Protein AF-A0A8T5KBM8-F1 (afdb_monomer_lite)

Radius of gyration: 14.42 Å; chains: 1; bounding box: 30×41×39 Å

Sequence (97 aa):
MLVASEFQYDSRGRRSVEYRMERLHGRVQVVKAMSAIRTSIGGMIGLIFSPDDLDIMFGEVIYPDWGGRNNFLTETGQLIKCELNKSSAYLVFQPIE

Foldseek 3Di:
DDDPPPPQQDCCVVCVVCVVLCVVPNDKDKFKFWPVCCVPCVVQQFPKDAQVRCCVVQVVRTDCDDSNHGRTDPGIFGFHDWDDDPTIIITITDHDD

Structure (mmCIF, N/CA/C/O backbone):
data_AF-A0A8T5KBM8-F1
#
_entry.id   AF-A0A8T5KBM8-F1
#
loop_
_atom_site.group_PDB
_atom_site.id
_atom_site.type_symbol
_atom_site.label_atom_id
_atom_site.label_alt_id
_atom_site.label_comp_id
_atom_site.label_asym_id
_atom_site.label_entity_id
_atom_site.label_seq_id
_atom_site.pdbx_PDB_ins_code
_atom_site.Cartn_x
_atom_site.Cartn_y
_atom_site.Cartn_z
_atom_site.occupancy
_atom_site.B_iso_or_equiv
_atom_site.auth_seq_id
_atom_site.auth_comp_id
_atom_site.auth_asym_id
_atom_site.auth_atom_id
_atom_site.pdbx_PDB_model_num
ATOM 1 N N . MET A 1 1 ? 15.503 29.675 -26.453 1.00 40.75 1 MET A N 1
ATOM 2 C CA . MET A 1 1 ? 15.554 28.752 -25.303 1.00 40.75 1 MET A CA 1
ATOM 3 C C . MET A 1 1 ? 14.178 28.113 -25.201 1.00 40.75 1 MET A C 1
ATOM 5 O O . MET A 1 1 ? 13.239 28.786 -24.801 1.00 40.75 1 MET A O 1
ATOM 9 N N . LEU A 1 2 ? 14.017 26.905 -25.742 1.00 36.03 2 LEU A N 1
ATOM 10 C CA . LEU A 1 2 ? 12.733 26.201 -25.755 1.00 36.03 2 LEU A CA 1
ATOM 11 C C . LEU A 1 2 ? 12.527 25.591 -24.369 1.00 36.03 2 LEU A C 1
ATOM 13 O O . LEU A 1 2 ? 13.284 24.712 -23.966 1.00 36.03 2 LEU A O 1
ATOM 17 N N . VAL A 1 3 ? 11.548 26.115 -23.636 1.00 40.94 3 VAL A N 1
ATOM 18 C CA . VAL A 1 3 ? 11.045 25.518 -22.399 1.00 40.94 3 VAL A CA 1
ATOM 19 C C . VAL A 1 3 ? 10.507 24.146 -22.785 1.00 40.94 3 VAL A C 1
ATOM 21 O O . VAL A 1 3 ? 9.553 24.056 -23.556 1.00 40.94 3 VAL A O 1
ATOM 24 N N . ALA A 1 4 ? 11.174 23.085 -22.331 1.00 41.97 4 ALA A N 1
ATOM 25 C CA . ALA A 1 4 ? 10.666 21.734 -22.474 1.00 41.97 4 ALA A CA 1
ATOM 26 C C . ALA A 1 4 ? 9.321 21.687 -21.746 1.00 41.97 4 ALA A C 1
ATOM 28 O O . ALA A 1 4 ? 9.268 21.837 -20.528 1.00 41.97 4 ALA A O 1
ATOM 29 N N . SER A 1 5 ? 8.240 21.551 -22.508 1.00 39.41 5 SER A N 1
ATOM 30 C CA . SER A 1 5 ? 6.923 21.219 -21.992 1.00 39.41 5 SER A CA 1
ATOM 31 C C . SER A 1 5 ? 7.072 19.942 -21.176 1.00 39.41 5 SER A C 1
ATOM 33 O O . SER A 1 5 ? 7.343 18.870 -21.718 1.00 39.41 5 SER A O 1
ATOM 35 N N . GLU A 1 6 ? 6.983 20.102 -19.859 1.00 42.75 6 GLU A N 1
ATOM 36 C CA . GLU A 1 6 ? 7.052 19.036 -18.876 1.00 42.75 6 GLU A CA 1
ATOM 37 C C . GLU A 1 6 ? 6.167 17.877 -19.335 1.00 42.75 6 GLU A C 1
ATOM 39 O O . GLU A 1 6 ? 4.976 18.045 -19.610 1.00 42.75 6 GLU A O 1
ATOM 44 N N . PHE A 1 7 ? 6.768 16.695 -19.456 1.00 38.59 7 PHE A N 1
ATOM 45 C CA . PHE A 1 7 ? 6.031 15.454 -19.620 1.00 38.59 7 PHE A CA 1
ATOM 46 C C . PHE A 1 7 ? 5.058 15.336 -18.441 1.00 38.59 7 PHE A C 1
ATOM 48 O O . PHE A 1 7 ? 5.448 14.964 -17.336 1.00 38.59 7 PHE A O 1
ATOM 55 N N . GLN A 1 8 ? 3.785 15.671 -18.659 1.00 43.84 8 GLN A N 1
ATOM 56 C CA . GLN A 1 8 ? 2.731 15.388 -17.695 1.00 43.84 8 GLN A CA 1
ATOM 57 C C . GLN A 1 8 ? 2.529 13.875 -17.677 1.00 43.84 8 GLN A C 1
ATOM 59 O O . GLN A 1 8 ? 1.841 13.304 -18.525 1.00 43.84 8 GLN A O 1
ATOM 64 N N . TYR A 1 9 ? 3.200 13.215 -16.735 1.00 46.19 9 TYR A N 1
ATOM 65 C CA . TYR A 1 9 ? 3.027 11.793 -16.492 1.00 46.19 9 TYR A CA 1
ATOM 66 C C . TYR A 1 9 ? 1.561 11.511 -16.174 1.00 46.19 9 TYR A C 1
ATOM 68 O O . TYR A 1 9 ? 0.930 12.145 -15.327 1.00 46.19 9 TYR A O 1
ATOM 76 N N . ASP A 1 10 ? 1.010 10.556 -16.908 1.00 52.22 10 ASP A N 1
ATOM 77 C CA . ASP A 1 10 ? -0.402 10.241 -16.897 1.00 52.22 10 ASP A CA 1
ATOM 78 C C . ASP A 1 10 ? -0.845 9.661 -15.542 1.00 52.22 10 ASP A C 1
ATOM 80 O O . ASP A 1 10 ? -0.635 8.485 -15.230 1.00 52.22 10 ASP A O 1
ATOM 84 N N . SER A 1 11 ? -1.506 10.492 -14.735 1.00 60.81 11 SER A N 1
ATOM 85 C CA . SER A 1 11 ? -2.129 10.105 -13.461 1.00 60.81 11 SER A CA 1
ATOM 86 C C . SER A 1 11 ? -3.172 8.980 -13.587 1.00 60.81 11 SER A C 1
ATOM 88 O O . SER A 1 11 ? -3.578 8.413 -12.567 1.00 60.81 11 SER A O 1
ATOM 90 N N . ARG A 1 12 ? -3.582 8.595 -14.811 1.00 74.31 12 ARG A N 1
ATOM 91 C CA . ARG A 1 12 ? -4.510 7.478 -15.057 1.00 74.31 12 ARG A CA 1
ATOM 92 C C . ARG A 1 12 ? -4.030 6.169 -14.435 1.00 74.31 12 ARG A C 1
ATOM 94 O O . ARG A 1 12 ? -4.854 5.436 -13.892 1.00 74.31 12 ARG A O 1
ATOM 101 N N . GLY A 1 13 ? -2.722 5.896 -14.443 1.00 84.31 13 GLY A N 1
ATOM 102 C CA . GLY A 1 13 ? -2.171 4.668 -13.862 1.00 84.31 13 GLY A CA 1
ATOM 103 C C . GLY A 1 13 ? -2.389 4.575 -12.349 1.00 84.31 13 GLY A C 1
ATOM 104 O O . GLY A 1 13 ? -2.825 3.539 -11.850 1.00 84.31 13 GLY A O 1
ATOM 105 N N . ARG A 1 14 ? -2.141 5.674 -11.624 1.00 90.00 14 ARG A N 1
ATOM 106 C CA . ARG A 1 14 ? -2.382 5.753 -10.177 1.00 90.00 14 ARG A CA 1
ATOM 107 C C . ARG A 1 14 ? -3.863 5.656 -9.849 1.00 90.00 14 ARG A C 1
ATOM 109 O O . ARG A 1 14 ? -4.287 4.752 -9.131 1.00 90.00 14 ARG A O 1
ATOM 116 N N . ARG A 1 15 ? -4.650 6.522 -10.484 1.00 90.56 15 ARG A N 1
ATOM 117 C CA . ARG A 1 15 ? -6.089 6.627 -10.250 1.00 90.56 15 ARG A CA 1
ATOM 118 C C . ARG A 1 15 ? -6.829 5.323 -10.547 1.00 90.56 15 ARG A C 1
ATOM 120 O O . ARG A 1 15 ? -7.761 4.981 -9.834 1.00 90.56 15 ARG A O 1
ATOM 127 N N . SER A 1 16 ? -6.416 4.577 -11.575 1.00 90.31 16 SER A N 1
ATOM 128 C CA . SER A 1 16 ? -7.022 3.280 -11.894 1.00 90.31 16 SER A CA 1
ATOM 129 C C . SER A 1 16 ? -6.778 2.229 -10.811 1.00 90.31 16 SER A C 1
ATOM 131 O O . SER A 1 16 ? -7.641 1.377 -10.603 1.00 90.31 16 SER A O 1
ATOM 133 N N . VAL A 1 17 ? -5.612 2.243 -10.157 1.00 92.56 17 VAL A N 1
ATOM 134 C CA . VAL A 1 17 ? -5.306 1.301 -9.074 1.00 92.56 17 VAL A CA 1
ATOM 135 C C . VAL A 1 17 ? -6.051 1.705 -7.812 1.00 92.56 17 VAL A C 1
ATOM 137 O O . VAL A 1 17 ? -6.743 0.860 -7.257 1.00 92.56 17 VAL A O 1
ATOM 140 N N . GLU A 1 18 ? -5.969 2.976 -7.410 1.00 93.75 18 GLU A N 1
ATOM 141 C CA . GLU A 1 18 ? -6.695 3.506 -6.247 1.00 93.75 18 GLU A CA 1
ATOM 142 C C . GLU A 1 18 ? -8.195 3.211 -6.366 1.00 93.75 18 GLU A C 1
ATOM 144 O O . GLU A 1 18 ? -8.750 2.525 -5.513 1.00 93.75 18 GLU A O 1
ATOM 149 N N . TYR A 1 19 ? -8.816 3.580 -7.493 1.00 93.50 19 TYR A N 1
ATOM 150 C CA . TYR A 1 19 ? -10.238 3.327 -7.734 1.00 93.50 19 TYR A CA 1
ATOM 151 C C . TYR A 1 19 ? -10.595 1.838 -7.658 1.00 93.50 19 TYR A C 1
ATOM 153 O O . TYR A 1 19 ? -11.623 1.458 -7.104 1.00 93.50 19 TYR A O 1
ATOM 161 N N . ARG A 1 20 ? -9.751 0.958 -8.209 1.00 94.19 20 ARG A N 1
ATOM 162 C CA . ARG A 1 20 ? -9.992 -0.487 -8.142 1.00 94.19 20 ARG A CA 1
ATOM 163 C C . ARG A 1 20 ? -9.901 -1.008 -6.709 1.00 94.19 20 ARG A C 1
ATOM 165 O O . ARG A 1 20 ? -10.754 -1.803 -6.323 1.00 94.19 20 ARG A O 1
ATOM 172 N N . MET A 1 21 ? -8.908 -0.569 -5.936 1.00 95.81 21 MET A N 1
ATOM 173 C CA . MET A 1 21 ? -8.763 -0.977 -4.535 1.00 95.81 21 MET A CA 1
ATOM 174 C C . MET A 1 21 ? -9.926 -0.473 -3.689 1.00 95.81 21 MET A C 1
ATOM 176 O O . MET A 1 21 ? -10.486 -1.250 -2.920 1.00 95.81 21 MET A O 1
ATOM 180 N N . GLU A 1 22 ? -10.364 0.766 -3.908 1.00 95.81 22 GLU A N 1
ATOM 181 C CA . GLU A 1 22 ? -11.538 1.321 -3.236 1.00 95.81 22 GLU A CA 1
ATOM 182 C C . GLU A 1 22 ? -12.810 0.513 -3.525 1.00 95.81 22 GLU A C 1
ATOM 184 O O . GLU A 1 22 ? -13.606 0.230 -2.631 1.00 95.81 22 GLU A O 1
ATOM 189 N N . ARG A 1 23 ? -13.009 0.070 -4.773 1.00 96.00 23 ARG A N 1
ATOM 190 C CA . ARG A 1 23 ? -14.181 -0.744 -5.139 1.00 96.00 23 ARG A CA 1
ATOM 191 C C . ARG A 1 23 ? -14.151 -2.153 -4.550 1.00 96.00 23 ARG A C 1
ATOM 193 O O . ARG A 1 23 ? -15.218 -2.727 -4.352 1.00 96.00 23 ARG A O 1
ATOM 200 N N . LEU A 1 24 ? -12.968 -2.709 -4.296 1.00 94.25 24 LEU A N 1
ATOM 201 C CA . LEU A 1 24 ? -12.807 -4.054 -3.736 1.00 94.25 24 LEU A CA 1
ATOM 202 C C . LEU A 1 24 ? -12.853 -4.073 -2.206 1.00 94.25 24 LEU A C 1
ATOM 204 O O . LEU A 1 24 ? -13.308 -5.058 -1.628 1.00 94.25 24 LEU A O 1
ATOM 208 N N . HIS A 1 25 ? -12.370 -3.012 -1.561 1.00 95.25 25 HIS A N 1
ATOM 209 C CA . HIS A 1 25 ? -12.092 -3.001 -0.125 1.00 95.25 25 HIS A CA 1
ATOM 210 C C . HIS A 1 25 ? -12.800 -1.878 0.648 1.00 95.25 25 HIS A C 1
ATOM 212 O O . HIS A 1 25 ? -12.705 -1.833 1.870 1.00 95.25 25 HIS A O 1
ATOM 218 N N . GLY A 1 26 ? -13.533 -0.992 -0.029 1.00 94.75 26 GLY A N 1
ATOM 219 C CA . GLY A 1 26 ? -14.156 0.175 0.592 1.00 94.75 26 GLY A CA 1
ATOM 220 C C . GLY A 1 26 ? -13.178 1.343 0.717 1.00 94.75 26 GLY A C 1
ATOM 221 O O . GLY A 1 26 ? -12.303 1.523 -0.123 1.00 94.75 26 GLY A O 1
ATOM 222 N N . ARG A 1 27 ? -13.327 2.176 1.750 1.00 95.44 27 ARG A N 1
ATOM 223 C CA . ARG A 1 27 ? -12.423 3.314 1.974 1.00 95.44 27 ARG A CA 1
ATOM 224 C C . ARG A 1 27 ? -11.022 2.799 2.319 1.00 95.44 27 ARG A C 1
ATOM 226 O O . ARG A 1 27 ? -10.835 2.205 3.376 1.00 95.44 27 ARG A O 1
ATOM 233 N N . VAL A 1 28 ? -10.052 3.047 1.441 1.00 96.38 28 VAL A N 1
ATOM 234 C CA . VAL A 1 28 ? -8.665 2.592 1.602 1.00 96.38 28 VAL A CA 1
ATOM 235 C C . VAL A 1 28 ? -7.664 3.649 1.160 1.00 96.38 28 VAL A C 1
ATOM 237 O O . VAL A 1 28 ? -7.981 4.539 0.376 1.00 96.38 28 VAL A O 1
ATOM 240 N N . GLN A 1 29 ? -6.428 3.497 1.619 1.00 96.25 29 GLN A N 1
ATOM 241 C CA . GLN A 1 29 ? -5.252 4.151 1.064 1.00 96.25 29 GLN A CA 1
ATOM 242 C C . GLN A 1 29 ? -4.345 3.122 0.403 1.00 96.25 29 GLN A C 1
ATOM 244 O O . GLN A 1 29 ? -4.241 1.980 0.856 1.00 96.25 29 GLN A O 1
ATOM 249 N N . VAL A 1 30 ? -3.677 3.530 -0.674 1.00 96.38 30 VAL A N 1
ATOM 250 C CA . VAL A 1 30 ? -2.782 2.657 -1.433 1.00 96.38 30 VAL A CA 1
ATOM 251 C C . VAL A 1 30 ? -1.389 3.260 -1.462 1.00 96.38 30 VAL A C 1
ATOM 253 O O . VAL A 1 30 ? -1.204 4.369 -1.957 1.00 96.38 30 VAL A O 1
ATOM 256 N N . VAL A 1 31 ? -0.409 2.493 -0.991 1.00 96.19 31 VAL A N 1
ATOM 257 C CA . VAL A 1 31 ? 1.011 2.841 -1.074 1.00 96.19 31 VAL A CA 1
ATOM 258 C C . VAL A 1 31 ? 1.682 1.915 -2.076 1.00 96.19 31 VAL A C 1
ATOM 260 O O . VAL A 1 31 ? 1.590 0.688 -1.987 1.00 96.19 31 VAL A O 1
ATOM 263 N N . LYS A 1 32 ? 2.359 2.495 -3.064 1.00 95.56 32 LYS A N 1
ATOM 264 C C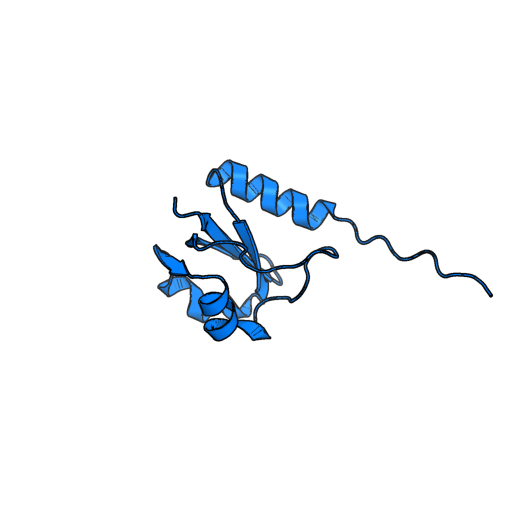A . LYS A 1 32 ? 3.124 1.742 -4.054 1.00 95.56 32 LYS A CA 1
ATOM 265 C C . LYS A 1 32 ? 4.524 1.431 -3.522 1.00 95.56 32 LYS A C 1
ATOM 267 O O . LYS A 1 32 ? 5.247 2.324 -3.098 1.00 95.56 32 LYS A O 1
ATOM 272 N N . ALA A 1 33 ? 4.945 0.182 -3.622 1.00 95.31 33 ALA A N 1
ATOM 273 C CA . ALA A 1 33 ? 6.266 -0.276 -3.208 1.00 95.31 33 ALA A CA 1
ATOM 274 C C . ALA A 1 33 ? 6.917 -1.135 -4.298 1.00 95.31 33 ALA A C 1
ATOM 276 O O . ALA A 1 33 ? 6.263 -1.567 -5.256 1.00 95.31 33 ALA A O 1
ATOM 277 N N . MET A 1 34 ? 8.213 -1.399 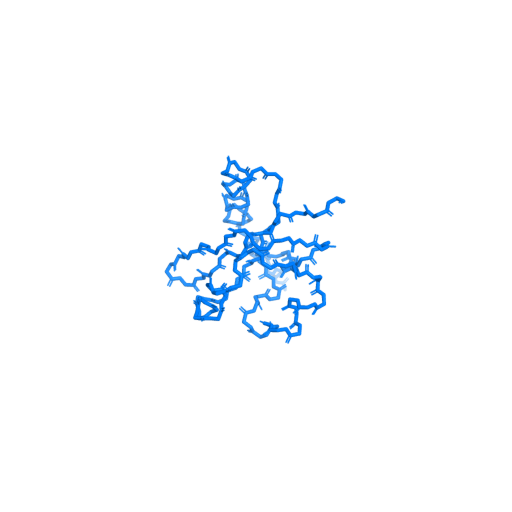-4.172 1.00 94.69 34 MET A N 1
ATOM 278 C CA . MET A 1 34 ? 8.915 -2.356 -5.022 1.00 94.69 34 MET A CA 1
ATOM 279 C C . MET A 1 34 ? 8.350 -3.763 -4.797 1.00 94.69 34 MET A C 1
ATOM 281 O O . MET A 1 34 ? 7.990 -4.137 -3.681 1.00 94.69 34 MET A O 1
ATOM 285 N N . SER A 1 35 ? 8.311 -4.593 -5.842 1.00 92.00 35 SER A N 1
ATOM 286 C CA . SER A 1 35 ? 7.795 -5.969 -5.739 1.00 92.00 35 SER A CA 1
ATOM 287 C C . SER A 1 35 ? 8.552 -6.840 -4.725 1.00 92.00 35 SER A C 1
ATOM 289 O O . SER A 1 35 ? 7.991 -7.812 -4.217 1.00 92.00 35 SER A O 1
ATOM 291 N N . ALA A 1 36 ? 9.803 -6.485 -4.408 1.00 90.00 36 ALA A N 1
ATOM 292 C CA . ALA A 1 36 ? 10.629 -7.153 -3.405 1.00 90.00 36 ALA A CA 1
ATOM 293 C C . ALA A 1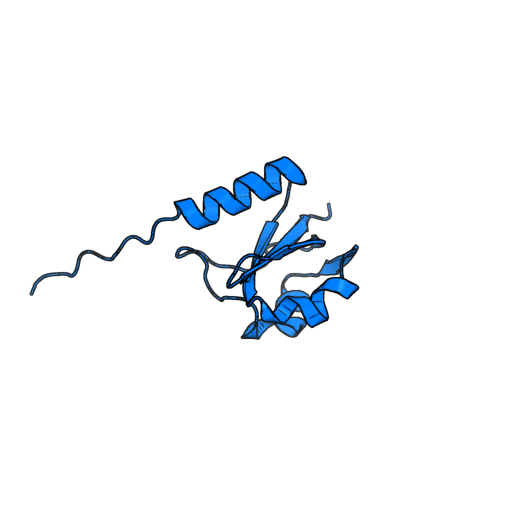 36 ? 10.008 -7.130 -1.997 1.00 90.00 36 ALA A C 1
ATOM 295 O O . ALA A 1 36 ? 10.234 -8.062 -1.232 1.00 90.00 36 ALA A O 1
ATOM 296 N N . ILE A 1 37 ? 9.153 -6.147 -1.679 1.00 91.38 37 ILE A N 1
ATOM 297 C CA . ILE A 1 37 ? 8.511 -6.037 -0.359 1.00 91.38 37 ILE A CA 1
ATOM 298 C C . ILE A 1 37 ? 7.629 -7.247 -0.011 1.00 91.38 37 ILE A C 1
ATOM 300 O O . ILE A 1 37 ? 7.334 -7.490 1.158 1.00 91.38 37 ILE A O 1
ATOM 304 N N . ARG A 1 38 ? 7.209 -8.028 -1.022 1.00 87.56 38 ARG A N 1
ATOM 305 C CA . ARG A 1 38 ? 6.328 -9.194 -0.863 1.00 87.56 38 ARG A CA 1
ATOM 306 C C . ARG A 1 38 ? 6.815 -10.160 0.217 1.00 87.56 38 ARG A C 1
ATOM 308 O O . ARG A 1 38 ? 5.986 -10.715 0.934 1.00 87.56 38 ARG A O 1
ATOM 315 N N . THR A 1 39 ? 8.125 -10.394 0.284 1.00 85.19 39 THR A N 1
ATOM 316 C CA . THR A 1 39 ? 8.727 -11.387 1.185 1.00 85.19 39 THR A CA 1
ATOM 317 C C . THR A 1 39 ? 8.490 -11.043 2.649 1.00 85.19 39 THR A C 1
ATOM 319 O O . THR A 1 39 ? 8.218 -11.941 3.439 1.00 85.19 39 THR A O 1
ATOM 322 N N . SER A 1 40 ? 8.523 -9.756 2.990 1.00 87.25 40 SER A N 1
ATOM 323 C CA . SER A 1 40 ? 8.326 -9.271 4.357 1.00 87.25 40 SER A CA 1
ATOM 324 C C . SER A 1 40 ? 6.855 -8.980 4.656 1.00 87.25 40 SER A C 1
ATOM 326 O O . SER A 1 40 ? 6.350 -9.328 5.719 1.00 87.25 40 SER A O 1
ATOM 328 N N . ILE A 1 41 ? 6.139 -8.377 3.703 1.00 90.62 41 ILE A N 1
ATOM 329 C CA . ILE A 1 41 ? 4.815 -7.798 3.960 1.00 90.62 41 ILE A CA 1
ATOM 330 C C . ILE A 1 41 ? 3.694 -8.842 4.066 1.00 90.62 41 ILE A C 1
ATOM 332 O O . ILE A 1 41 ? 2.657 -8.584 4.673 1.00 90.62 41 ILE A O 1
ATOM 336 N N . GLY A 1 42 ? 3.882 -10.036 3.490 1.00 88.44 42 GLY A N 1
ATOM 337 C CA . GLY A 1 42 ? 2.857 -11.085 3.485 1.00 88.44 42 GLY A CA 1
ATOM 338 C C . GLY A 1 42 ? 2.461 -11.559 4.886 1.00 88.44 42 GLY A C 1
ATOM 339 O O . GLY A 1 42 ? 1.285 -11.811 5.129 1.00 88.44 42 GLY A O 1
ATOM 340 N N . GLY A 1 43 ? 3.423 -11.627 5.813 1.00 91.88 43 GLY A N 1
ATOM 341 C CA . GLY A 1 43 ? 3.182 -11.998 7.213 1.00 91.88 43 GLY A CA 1
ATOM 342 C C . GLY A 1 43 ? 2.620 -10.868 8.079 1.00 91.88 43 GLY A C 1
ATOM 343 O O . GLY A 1 43 ? 2.351 -11.088 9.253 1.00 91.88 43 GLY A O 1
ATOM 344 N N . MET A 1 44 ? 2.458 -9.669 7.516 1.00 94.12 44 MET A N 1
ATOM 345 C CA . MET A 1 44 ? 2.045 -8.466 8.243 1.00 94.12 44 MET A CA 1
ATOM 346 C C . MET A 1 44 ? 0.621 -8.019 7.905 1.00 94.12 44 MET A C 1
ATOM 348 O O . MET A 1 44 ? 0.152 -7.004 8.417 1.00 94.12 44 MET A O 1
ATOM 352 N N . ILE A 1 45 ? -0.084 -8.762 7.047 1.00 95.44 45 ILE A N 1
ATOM 353 C CA . ILE A 1 45 ? -1.502 -8.512 6.778 1.00 95.44 45 ILE A CA 1
ATOM 354 C C . ILE A 1 45 ? -2.281 -8.641 8.095 1.00 95.44 45 ILE A C 1
ATOM 356 O O . ILE A 1 45 ? -2.162 -9.639 8.801 1.00 95.44 45 ILE A O 1
ATOM 360 N N . GLY A 1 46 ? -3.080 -7.625 8.411 1.00 96.31 46 GLY A N 1
ATOM 361 C CA . GLY A 1 46 ? -3.821 -7.475 9.660 1.00 96.31 46 GLY A CA 1
ATOM 362 C C . GLY A 1 46 ? -3.126 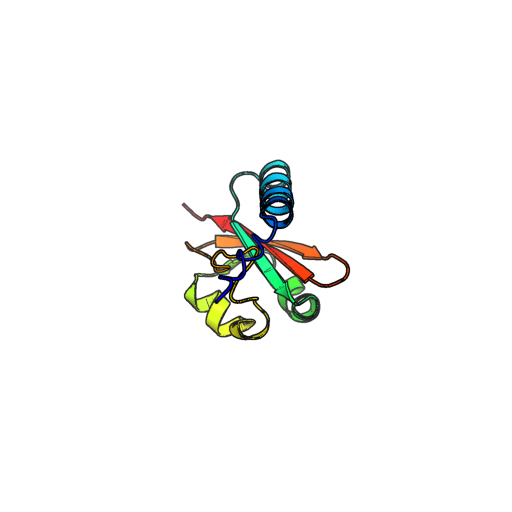-6.590 10.697 1.00 96.31 46 GLY A C 1
ATOM 363 O O . GLY A 1 46 ? -3.780 -6.188 11.658 1.00 96.31 46 GLY A O 1
ATOM 364 N N . LEU A 1 47 ? -1.847 -6.246 10.513 1.00 96.69 47 LEU A N 1
ATOM 365 C CA . LEU A 1 47 ? -1.144 -5.322 11.406 1.00 96.69 47 LEU A CA 1
ATOM 366 C C . LEU A 1 47 ? -1.504 -3.863 11.113 1.00 96.69 47 LEU A C 1
ATOM 368 O O . LEU A 1 47 ? -1.890 -3.504 9.998 1.00 96.69 47 LEU A O 1
ATOM 372 N N . ILE A 1 48 ? -1.374 -3.037 12.147 1.00 96.88 48 ILE A N 1
ATOM 373 C CA . ILE A 1 48 ? -1.648 -1.602 12.120 1.00 96.88 48 ILE A CA 1
ATOM 374 C C . ILE A 1 48 ? -0.326 -0.865 11.945 1.00 96.88 48 ILE A C 1
ATOM 376 O O . ILE A 1 48 ? 0.641 -1.175 12.636 1.00 96.88 48 ILE A O 1
ATOM 380 N N . PHE A 1 49 ? -0.313 0.109 11.042 1.00 95.81 49 PHE A N 1
ATOM 381 C CA . PHE A 1 49 ? 0.841 0.947 10.759 1.00 95.81 49 PHE A CA 1
ATOM 382 C C . PHE A 1 49 ? 0.446 2.410 10.900 1.00 95.81 49 PHE A C 1
ATOM 384 O O . PHE A 1 49 ? -0.541 2.849 10.302 1.00 95.81 49 PHE A O 1
ATOM 391 N N . SER A 1 50 ? 1.223 3.168 11.668 1.00 96.12 50 SER A N 1
ATOM 392 C CA . SER A 1 50 ? 1.263 4.620 11.523 1.00 96.12 50 SER A CA 1
ATOM 393 C C . SER A 1 50 ? 2.077 5.009 10.274 1.00 96.12 50 SER A C 1
ATOM 395 O O . SER A 1 50 ? 2.811 4.174 9.730 1.00 96.12 50 SER A O 1
ATOM 397 N N . PRO A 1 51 ? 1.969 6.263 9.795 1.00 94.00 51 PRO A N 1
ATOM 398 C CA . PRO A 1 51 ? 2.837 6.770 8.733 1.00 94.00 51 PRO A CA 1
ATOM 399 C C . PRO A 1 51 ? 4.332 6.566 9.019 1.00 94.00 51 PRO A C 1
ATOM 401 O O . PRO A 1 51 ? 5.061 6.115 8.136 1.00 94.00 51 PRO A O 1
ATOM 404 N N . ASP A 1 52 ? 4.754 6.817 10.260 1.00 94.00 52 ASP A N 1
ATOM 405 C CA . ASP A 1 52 ? 6.151 6.699 10.684 1.00 94.00 52 ASP A CA 1
ATOM 406 C C . ASP A 1 52 ? 6.613 5.233 10.725 1.00 94.00 5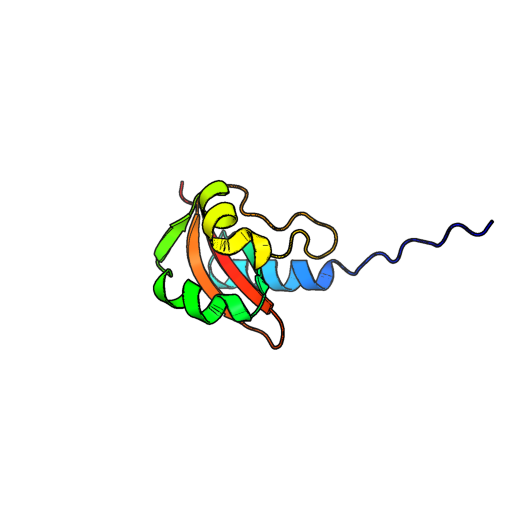2 ASP A C 1
ATOM 408 O O . ASP A 1 52 ? 7.715 4.926 10.276 1.00 94.00 52 ASP A O 1
ATOM 412 N N . ASP A 1 53 ? 5.765 4.304 11.194 1.00 93.25 53 ASP A N 1
ATOM 413 C CA . ASP A 1 53 ? 6.099 2.869 11.222 1.00 93.25 53 ASP A CA 1
ATOM 414 C C . ASP A 1 53 ? 6.402 2.345 9.819 1.00 93.25 53 ASP A C 1
ATOM 416 O O . ASP A 1 53 ? 7.344 1.577 9.607 1.00 93.25 53 ASP A O 1
ATOM 420 N N . LEU A 1 54 ? 5.585 2.760 8.848 1.00 91.25 54 LEU A N 1
ATOM 421 C CA . LEU A 1 54 ? 5.714 2.303 7.476 1.00 91.25 54 LEU A CA 1
ATOM 422 C C . LEU A 1 54 ? 7.023 2.798 6.841 1.00 91.25 54 LEU A C 1
ATOM 424 O O . LEU A 1 54 ? 7.686 2.029 6.140 1.00 91.25 54 LEU A O 1
ATOM 428 N N . ASP A 1 55 ? 7.407 4.046 7.117 1.00 89.62 55 ASP A N 1
ATOM 429 C CA . ASP A 1 55 ? 8.661 4.636 6.643 1.00 89.62 55 ASP A CA 1
ATOM 430 C C . ASP A 1 55 ? 9.885 3.983 7.307 1.00 89.62 55 ASP A C 1
ATOM 432 O O . ASP A 1 55 ? 10.804 3.540 6.620 1.00 89.62 55 ASP A O 1
ATOM 436 N N . ILE A 1 56 ? 9.859 3.798 8.631 1.00 91.19 56 ILE A N 1
ATOM 437 C CA . ILE A 1 56 ? 10.952 3.157 9.380 1.00 91.19 56 ILE A CA 1
ATOM 438 C C . ILE A 1 56 ? 11.179 1.714 8.913 1.00 91.19 56 ILE A C 1
ATOM 440 O O . ILE A 1 56 ? 12.321 1.270 8.780 1.00 91.19 56 ILE A O 1
ATOM 444 N N . MET A 1 57 ? 10.103 0.960 8.678 1.00 89.94 57 MET A N 1
ATOM 445 C CA . MET A 1 57 ? 10.205 -0.458 8.330 1.00 89.94 57 MET A CA 1
ATOM 446 C C . MET A 1 57 ? 10.561 -0.699 6.861 1.00 89.94 57 MET A C 1
ATOM 448 O O . MET A 1 57 ? 11.200 -1.708 6.551 1.00 89.94 57 MET A O 1
ATOM 452 N N . PHE A 1 58 ? 10.124 0.178 5.952 1.00 89.69 58 PHE A N 1
ATOM 453 C CA . PHE A 1 58 ? 10.157 -0.104 4.515 1.00 89.69 58 PHE A CA 1
ATOM 454 C C . PHE A 1 58 ? 10.651 1.045 3.637 1.00 89.69 58 PHE A C 1
ATOM 456 O O . PHE A 1 58 ? 10.594 0.886 2.419 1.00 89.69 58 PHE A O 1
ATOM 463 N N . GLY A 1 59 ? 11.138 2.153 4.202 1.00 83.69 59 GLY A N 1
ATOM 464 C CA . GLY A 1 59 ? 11.413 3.417 3.505 1.00 83.69 59 GLY A CA 1
ATOM 465 C C . GLY A 1 59 ? 12.047 3.272 2.119 1.00 83.69 59 GLY A C 1
ATOM 466 O O . GLY A 1 59 ? 11.468 3.710 1.131 1.00 83.69 59 GLY A O 1
ATOM 467 N N . GLU A 1 60 ? 13.174 2.563 1.991 1.00 87.69 60 GLU A N 1
ATOM 468 C CA . GLU A 1 60 ? 13.860 2.395 0.693 1.00 87.69 60 GLU A CA 1
ATOM 469 C C . GLU A 1 60 ? 13.100 1.524 -0.326 1.00 87.69 60 GLU A C 1
ATOM 471 O O . GLU A 1 60 ? 13.365 1.573 -1.527 1.00 87.69 60 GLU A O 1
ATOM 476 N N . VAL A 1 61 ? 12.157 0.706 0.140 1.00 92.19 61 VAL A N 1
ATOM 477 C CA . VAL A 1 61 ? 11.338 -0.199 -0.678 1.00 92.19 61 VAL A CA 1
ATOM 478 C C . VAL A 1 61 ? 10.026 0.474 -1.103 1.00 92.19 61 VAL A C 1
ATOM 480 O O . VAL A 1 61 ? 9.365 0.010 -2.037 1.00 92.19 61 VAL A O 1
ATOM 483 N N . ILE A 1 62 ? 9.638 1.574 -0.457 1.00 93.94 62 ILE A N 1
ATOM 484 C CA . ILE A 1 62 ? 8.486 2.395 -0.831 1.00 93.94 62 ILE A CA 1
ATOM 485 C C . ILE A 1 62 ? 8.947 3.458 -1.827 1.00 93.94 62 ILE A C 1
ATOM 487 O O . ILE A 1 62 ? 9.967 4.114 -1.648 1.00 93.94 62 ILE A O 1
ATOM 491 N N . TYR A 1 63 ? 8.201 3.633 -2.919 1.00 92.19 63 TYR A N 1
ATOM 492 C CA . TYR A 1 63 ? 8.535 4.701 -3.860 1.00 92.19 63 TYR A CA 1
ATOM 493 C C . TYR A 1 63 ? 8.230 6.065 -3.218 1.00 92.19 63 TYR A C 1
ATOM 495 O O . TYR A 1 63 ? 7.145 6.218 -2.664 1.00 92.19 63 TYR A O 1
ATOM 503 N N . PRO A 1 64 ? 9.109 7.076 -3.318 1.00 89.88 64 PRO A N 1
ATOM 504 C CA . PRO A 1 64 ? 8.845 8.391 -2.723 1.00 89.88 64 PRO A CA 1
ATOM 505 C C . PRO A 1 64 ? 7.674 9.112 -3.414 1.00 89.88 64 PRO A C 1
ATOM 507 O O . PRO A 1 64 ? 6.896 9.826 -2.777 1.00 89.88 64 PRO A O 1
ATOM 510 N N . ASP A 1 65 ? 7.505 8.876 -4.718 1.00 91.31 65 ASP A N 1
ATOM 511 C CA . ASP A 1 65 ? 6.410 9.398 -5.522 1.00 91.31 65 ASP A CA 1
ATOM 512 C C . ASP A 1 65 ? 5.713 8.301 -6.341 1.00 91.31 65 ASP A C 1
ATOM 514 O O . ASP A 1 65 ? 6.269 7.253 -6.683 1.00 91.31 65 ASP A O 1
ATOM 518 N N . TRP A 1 66 ? 4.453 8.561 -6.680 1.00 90.81 66 TRP A N 1
ATOM 519 C CA . TRP A 1 66 ? 3.697 7.755 -7.623 1.00 90.81 66 TRP A CA 1
ATOM 520 C C . TRP A 1 66 ? 2.780 8.646 -8.454 1.00 90.81 66 TRP A C 1
ATOM 522 O O . TRP A 1 66 ? 1.782 9.181 -7.962 1.00 90.81 66 TRP A O 1
ATOM 532 N N . GLY A 1 67 ? 3.120 8.786 -9.739 1.00 84.19 67 GLY A N 1
ATOM 533 C CA . GLY A 1 67 ? 2.357 9.606 -10.680 1.00 84.19 67 GLY A CA 1
ATOM 534 C C . GLY A 1 67 ? 2.457 11.103 -10.375 1.00 84.19 67 GLY A C 1
ATOM 535 O O . GLY A 1 67 ? 1.454 11.803 -10.500 1.00 84.19 67 GLY A O 1
ATOM 536 N N . GLY A 1 68 ? 3.628 11.571 -9.919 1.00 84.56 68 GLY A N 1
ATOM 537 C CA . GLY A 1 68 ? 3.871 12.980 -9.583 1.00 84.56 68 GLY A CA 1
ATOM 538 C C . GLY A 1 68 ? 3.210 13.440 -8.281 1.00 84.56 68 GLY A C 1
ATOM 539 O O . GLY A 1 68 ? 3.051 14.635 -8.052 1.00 84.56 68 GLY A O 1
ATOM 540 N N . ARG A 1 69 ? 2.778 12.498 -7.440 1.00 87.25 69 ARG A N 1
ATOM 541 C CA . ARG A 1 69 ? 2.173 12.759 -6.134 1.00 87.25 69 ARG A CA 1
ATOM 542 C C . ARG A 1 69 ? 2.872 11.939 -5.066 1.00 87.25 69 ARG A C 1
ATOM 544 O O . ARG A 1 69 ? 3.302 10.819 -5.341 1.00 87.25 69 ARG A O 1
ATOM 551 N N . ASN A 1 70 ? 2.883 12.469 -3.851 1.00 90.62 70 ASN A N 1
ATOM 552 C CA . ASN A 1 70 ? 3.416 11.784 -2.683 1.00 90.62 70 ASN A CA 1
ATOM 553 C C . ASN A 1 70 ? 2.806 10.384 -2.515 1.00 90.62 70 ASN A C 1
ATOM 555 O O . ASN A 1 70 ? 1.613 10.172 -2.776 1.00 90.62 70 ASN A O 1
ATOM 559 N N . ASN A 1 71 ? 3.641 9.435 -2.103 1.00 93.75 71 ASN A N 1
ATOM 560 C CA . ASN A 1 71 ? 3.295 8.026 -1.967 1.00 93.75 71 ASN A CA 1
ATOM 561 C C . ASN A 1 71 ? 3.646 7.527 -0.560 1.00 93.75 71 ASN A C 1
ATOM 563 O O . ASN A 1 71 ? 4.513 6.683 -0.368 1.00 93.75 71 ASN A O 1
ATOM 567 N N . PHE A 1 72 ? 2.951 8.083 0.425 1.00 93.50 72 PHE A N 1
ATOM 568 C CA . PHE A 1 72 ? 3.050 7.691 1.823 1.00 93.50 72 PHE A CA 1
ATOM 569 C C . PHE A 1 72 ? 1.654 7.524 2.417 1.00 93.50 72 PHE A C 1
ATOM 571 O O . PHE A 1 72 ? 0.661 8.001 1.861 1.00 93.50 72 PHE A O 1
ATOM 578 N N . LEU A 1 73 ? 1.597 6.836 3.549 1.00 94.50 73 LEU A N 1
ATOM 579 C CA . LEU A 1 73 ? 0.386 6.685 4.339 1.00 94.50 73 LEU A CA 1
ATOM 580 C C . LEU A 1 73 ? 0.078 8.010 5.059 1.00 94.50 73 LEU A C 1
ATOM 582 O O . LEU A 1 73 ? 0.956 8.561 5.713 1.00 94.50 73 LEU A O 1
ATOM 586 N N . THR A 1 74 ? -1.136 8.554 4.932 1.00 93.69 74 THR A N 1
ATOM 587 C CA . THR A 1 74 ? -1.478 9.875 5.509 1.00 93.69 74 THR A CA 1
ATOM 588 C C . THR A 1 74 ? -2.066 9.806 6.917 1.00 93.69 74 THR A C 1
ATOM 590 O O . THR A 1 74 ? -2.089 10.809 7.621 1.00 93.69 74 THR A O 1
ATOM 593 N N . GLU A 1 75 ? -2.573 8.647 7.322 1.00 94.44 75 GLU A N 1
ATOM 594 C CA . GLU A 1 75 ? -3.195 8.387 8.628 1.00 94.44 75 GLU A CA 1
ATOM 595 C C . GLU A 1 75 ? -2.969 6.918 8.992 1.00 94.44 75 GLU A C 1
ATOM 597 O O . GLU A 1 75 ? -2.759 6.086 8.110 1.00 94.44 75 GLU A O 1
ATOM 602 N N . THR A 1 76 ? -3.019 6.590 10.281 1.00 96.75 76 THR A N 1
ATOM 603 C CA . THR A 1 76 ? -2.865 5.212 10.754 1.00 96.75 76 THR A CA 1
ATOM 604 C C . THR A 1 76 ? -3.879 4.281 10.089 1.00 96.75 76 THR A C 1
ATOM 606 O O . THR A 1 76 ? -5.073 4.580 10.009 1.00 96.75 76 THR A O 1
ATOM 609 N N . GLY A 1 77 ? -3.405 3.127 9.627 1.00 97.44 77 GLY A N 1
ATOM 610 C CA . GLY A 1 77 ? -4.233 2.175 8.901 1.00 97.44 77 GLY A CA 1
ATOM 611 C C . GLY A 1 77 ? -3.825 0.730 9.137 1.00 97.44 77 GLY A C 1
ATOM 612 O O . GLY A 1 77 ? -2.661 0.415 9.387 1.00 97.44 77 GLY A O 1
ATOM 613 N N . GLN A 1 78 ? -4.796 -0.168 9.029 1.00 97.62 78 GLN A N 1
ATOM 614 C CA . GLN A 1 78 ? -4.553 -1.602 9.031 1.00 97.62 78 GLN A CA 1
ATOM 615 C C . GLN A 1 78 ? -4.175 -2.062 7.623 1.00 97.62 78 GLN A C 1
ATOM 617 O O . GLN A 1 78 ? -4.912 -1.813 6.669 1.00 97.62 78 GLN A O 1
ATOM 622 N N . LEU A 1 79 ? -3.058 -2.772 7.476 1.00 97.31 79 LEU A N 1
ATOM 623 C CA . LEU A 1 79 ? -2.698 -3.408 6.213 1.00 97.31 79 LEU A CA 1
ATOM 624 C C . LEU A 1 79 ? -3.654 -4.574 5.941 1.00 97.31 79 LEU A C 1
ATOM 626 O O . LEU A 1 79 ? -3.562 -5.618 6.581 1.00 97.31 79 LEU A O 1
ATOM 630 N N . ILE A 1 80 ? -4.535 -4.442 4.956 1.00 97.19 80 ILE A N 1
ATOM 631 C CA . ILE A 1 80 ? -5.537 -5.475 4.646 1.00 97.19 80 ILE A CA 1
ATOM 632 C C . ILE A 1 80 ? -5.163 -6.321 3.428 1.00 97.19 80 ILE A C 1
ATOM 634 O O . ILE A 1 80 ? -5.646 -7.444 3.264 1.00 97.19 80 ILE A O 1
ATOM 638 N N . LYS A 1 81 ? -4.298 -5.801 2.548 1.00 96.31 81 LYS A N 1
ATOM 639 C CA . LYS A 1 81 ? -3.898 -6.498 1.324 1.00 96.31 81 LYS A CA 1
ATOM 640 C C . LYS A 1 81 ? -2.556 -6.001 0.801 1.00 96.31 81 LYS A C 1
ATOM 642 O O . LYS A 1 81 ? -2.242 -4.821 0.870 1.00 96.31 81 LYS A O 1
ATOM 647 N N . CYS A 1 82 ? -1.805 -6.911 0.190 1.00 95.38 82 CYS A N 1
ATOM 648 C CA . CYS A 1 82 ? -0.731 -6.581 -0.737 1.00 95.38 82 CYS A CA 1
ATOM 649 C C . CYS A 1 82 ? -1.075 -7.192 -2.099 1.00 95.38 82 CYS A C 1
ATOM 651 O O . CYS A 1 82 ? -1.280 -8.407 -2.204 1.00 95.38 82 CYS A O 1
ATOM 653 N N . GLU A 1 83 ? -1.183 -6.357 -3.131 1.00 93.94 83 GLU A N 1
ATOM 654 C CA . GLU A 1 83 ? -1.351 -6.806 -4.511 1.00 93.94 83 GLU A CA 1
ATOM 655 C C . GLU A 1 83 ? -0.073 -6.580 -5.310 1.00 93.94 83 GLU A C 1
ATOM 657 O O . GLU A 1 83 ? 0.585 -5.557 -5.176 1.00 93.94 83 GLU A O 1
ATOM 662 N N . LEU A 1 84 ? 0.273 -7.529 -6.171 1.00 91.06 84 LEU A N 1
ATOM 663 C CA . LEU A 1 84 ? 1.483 -7.469 -6.976 1.00 91.06 84 LEU A CA 1
ATOM 664 C C . LEU A 1 84 ? 1.137 -7.380 -8.449 1.00 91.06 84 LEU A C 1
ATOM 666 O O . LEU A 1 84 ? 0.238 -8.065 -8.935 1.00 91.06 84 LEU A O 1
ATOM 670 N N . ASN A 1 85 ? 1.932 -6.602 -9.168 1.00 84.88 85 ASN A N 1
ATOM 671 C CA . ASN A 1 85 ? 2.030 -6.695 -10.614 1.00 84.88 85 ASN A CA 1
ATOM 672 C C . ASN A 1 85 ? 3.455 -7.141 -11.005 1.00 84.88 85 ASN A C 1
ATOM 674 O O . ASN A 1 85 ? 4.220 -7.629 -10.173 1.00 84.88 85 ASN A O 1
ATOM 678 N N . LYS A 1 86 ? 3.817 -6.993 -12.285 1.00 78.81 86 LYS A N 1
ATOM 679 C CA . LYS A 1 86 ? 5.130 -7.414 -12.800 1.00 78.81 86 LYS A CA 1
ATOM 680 C C . LYS A 1 86 ? 6.331 -6.668 -12.192 1.00 78.81 86 LYS A C 1
ATOM 682 O O . LYS A 1 86 ? 7.429 -7.204 -12.259 1.00 78.81 86 LYS A O 1
ATOM 687 N N . SER A 1 87 ? 6.161 -5.463 -11.647 1.00 83.25 87 SER A N 1
ATOM 688 C CA . SER A 1 87 ? 7.273 -4.599 -11.206 1.00 83.25 87 SER A CA 1
ATOM 689 C C . SER A 1 87 ? 7.069 -3.923 -9.849 1.00 83.25 87 SER A C 1
ATOM 691 O O . SER A 1 87 ? 7.990 -3.312 -9.314 1.00 83.25 87 SER A O 1
ATOM 693 N N . SER A 1 88 ? 5.872 -3.983 -9.277 1.00 92.62 88 SER A N 1
ATOM 694 C CA . SER A 1 88 ? 5.503 -3.242 -8.076 1.00 92.62 88 SER A CA 1
ATOM 695 C C . SER A 1 88 ? 4.545 -4.040 -7.202 1.00 92.62 88 SER A C 1
ATOM 697 O O . SER A 1 88 ? 3.822 -4.924 -7.667 1.00 92.62 88 SER A O 1
ATOM 699 N N . ALA A 1 89 ? 4.542 -3.676 -5.930 1.00 94.69 89 ALA A N 1
ATOM 700 C CA . ALA A 1 89 ? 3.541 -4.038 -4.950 1.00 94.69 89 ALA A CA 1
ATOM 701 C C . ALA A 1 89 ? 2.647 -2.825 -4.651 1.00 94.69 89 ALA A C 1
ATOM 703 O O . ALA A 1 89 ? 3.099 -1.680 -4.680 1.00 94.69 89 ALA A O 1
ATOM 704 N N . TYR A 1 90 ? 1.386 -3.087 -4.347 1.00 95.69 90 TYR A N 1
ATOM 705 C CA . TYR A 1 90 ? 0.401 -2.124 -3.884 1.00 95.69 90 TYR A CA 1
ATOM 706 C C . TYR A 1 90 ? -0.054 -2.568 -2.502 1.00 95.69 90 TYR A C 1
ATOM 708 O O . TYR A 1 90 ? -0.734 -3.588 -2.359 1.00 95.69 90 TYR A O 1
ATOM 716 N N . LEU A 1 91 ? 0.375 -1.823 -1.494 1.00 96.75 91 LEU A N 1
ATOM 717 C CA . LEU A 1 91 ? -0.010 -2.022 -0.109 1.00 96.75 91 LEU A CA 1
ATOM 718 C C . LEU A 1 91 ? -1.328 -1.291 0.114 1.00 96.75 91 LEU A C 1
ATOM 720 O O . LEU A 1 91 ? -1.418 -0.096 -0.159 1.00 96.75 91 LEU A O 1
ATOM 724 N N . VAL A 1 92 ? -2.347 -2.011 0.562 1.00 97.50 92 VAL A N 1
ATOM 725 C CA . VAL A 1 92 ? -3.697 -1.480 0.749 1.00 97.50 92 VAL A CA 1
ATOM 726 C C . VAL A 1 92 ? -3.978 -1.394 2.238 1.00 97.50 92 VAL A C 1
ATOM 728 O O . VAL A 1 92 ? -3.999 -2.416 2.930 1.00 97.50 92 VAL A O 1
ATOM 731 N N . PHE A 1 93 ? -4.211 -0.174 2.706 1.00 97.75 93 PHE A N 1
ATOM 732 C CA . PHE A 1 93 ? -4.481 0.137 4.100 1.00 97.75 93 PHE A CA 1
ATOM 733 C C . PHE A 1 93 ? -5.927 0.574 4.274 1.00 97.75 93 PHE A C 1
ATOM 735 O O . PHE A 1 93 ? -6.414 1.426 3.534 1.00 97.75 93 PHE A O 1
ATOM 742 N N . GLN A 1 94 ? -6.603 0.013 5.268 1.00 97.75 94 GLN A N 1
ATOM 743 C CA . GLN A 1 94 ? -7.898 0.495 5.724 1.00 97.75 94 GLN A CA 1
ATOM 744 C C . GLN A 1 94 ? -7.671 1.487 6.875 1.00 97.75 94 GLN A C 1
ATOM 746 O O . GLN A 1 94 ? -7.047 1.096 7.864 1.00 97.75 94 GLN A O 1
ATOM 751 N N . PRO A 1 95 ? -8.133 2.747 6.768 1.00 96.00 95 PRO A N 1
ATOM 752 C CA . PRO A 1 95 ? -8.054 3.704 7.867 1.00 96.00 95 PRO A CA 1
ATOM 753 C C . PRO A 1 95 ? -8.748 3.176 9.122 1.00 96.00 95 PRO A C 1
ATOM 755 O O . PRO A 1 95 ? -9.787 2.516 9.024 1.00 96.00 95 PRO A O 1
ATOM 758 N N 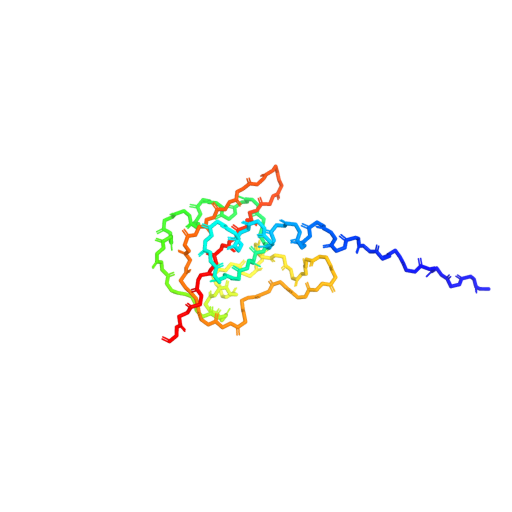. ILE A 1 96 ? -8.174 3.472 10.284 1.00 91.25 96 ILE A N 1
ATOM 759 C CA . ILE A 1 96 ? -8.773 3.162 11.584 1.00 91.25 96 ILE A CA 1
ATOM 760 C C . ILE A 1 96 ? -9.396 4.450 12.111 1.00 91.25 96 ILE A C 1
ATOM 762 O O . ILE A 1 96 ? -8.697 5.454 12.243 1.00 91.25 96 ILE A O 1
ATOM 766 N N . GLU A 1 97 ? -10.706 4.419 12.348 1.00 73.50 97 GLU A N 1
ATOM 767 C CA . GLU A 1 97 ? -11.462 5.517 12.968 1.00 73.50 97 GLU A CA 1
ATOM 768 C C . GLU A 1 97 ? -11.326 5.511 14.495 1.00 73.50 97 GLU A C 1
ATOM 770 O O . GLU A 1 97 ? -11.279 4.404 15.085 1.00 73.50 97 GLU A O 1
#

pLDDT: mean 86.76, std 16.14, range [36.03, 97.75]

Secondary structure (DSSP, 8-state):
----------THHHHHHHHHHHHHHSS-EEEEEEGGGHHHHGGGTT-EE-HHHHHHHHGGGB-SBSSSSB-S--S-EEEEEEEE-SSEEEEEEEEP-